Protein AF-A0A6A3G942-F1 (afdb_monomer)

Foldseek 3Di:
DDDDDDDDDDDDDDDDDDDDDDPPPPPVPPPPCVVVDDPCVVVVVVVVVVVVVVVVVVVVVLVVVLVVLVVVLVVLVVVLVVLVVVLVVLVVVQVVLVVVVNDDPPVVVSVVVNVVSVVVSVVSVVVSVVSVVVSVVSVVVVVVVVVVVVVVVVVVVVVVVVVVVVVVVVVVVVVD

Radius of gyration: 39.77 Å; Cα contacts (8 Å, |Δi|>4): 33; chains: 1; bounding box: 68×65×116 Å

Nearest PDB structures (foldseek):
  5nen-assembly1_B  TM=8.567E-01  e=7.641E-01  Serratia marcescens
  8i21-assembly1_A  TM=7.849E-01  e=7.165E-01  Saccharomyces cerevisiae S288C
  6pyu-assembly1_B  TM=5.822E-01  e=8.148E-01  Homo sapiens
  8i4v-assembly1_B  TM=4.255E-01  e=1.550E+00  Saccharomyces cerevisiae S288C

Secondary structure (DSSP, 8-state):
-------------------------------SGGGT--TTHHHHHHHHHHHHHHHHHHHHHHHHHHHHHHHHHHHHHHHHHHHHHHHHHHHHHHHHHHHTT--HHHHHHHHHHHHHHHHHHHHHHHHHHHHHHHHHHHHHHHHHHHHHHHHHHHHHHHHHHHHHHHHHHHHHHTT-

Sequence (176 aa):
ATRNQASLASDQAPGPPISQTPVAVQEEGAPARSLQTHPLRGGYAHLENTISQALQQFREKLDEEKQKGSRQLEEEQARSRKLEEQLAAAAKELAELRNDGSGDDRCTVIAHEWKKTAAKLAEEKAISSGLRNKLAKVETELNFSKQSITTQADNLLEAQASHAKKLQDRVLGEKK

Solvent-accessible surface area (backbone atoms only — not comparable to full-atom values): 10460 Å² total; per-residue (Å²): 140,80,84,87,87,87,88,82,88,82,88,82,85,87,83,85,88,80,92,71,85,77,85,73,75,79,76,74,73,70,72,82,51,82,79,72,70,48,94,55,48,66,60,50,53,49,50,53,49,53,49,51,50,51,54,48,53,51,50,52,54,51,52,50,54,51,50,50,54,52,51,54,49,52,54,48,51,51,52,42,50,53,44,52,51,51,48,54,50,52,54,49,52,49,56,52,38,65,74,67,74,75,34,71,71,62,47,52,54,50,52,51,51,45,53,54,48,52,52,51,40,54,50,47,52,51,52,48,49,52,49,50,54,52,50,54,49,54,53,52,53,49,52,52,50,53,51,53,51,53,54,52,51,53,53,49,51,51,52,50,51,54,51,53,49,55,53,52,54,52,61,60,62,76,74,115

Structure (mmCIF, N/CA/C/O backbone):
data_AF-A0A6A3G942-F1
#
_entry.id   AF-A0A6A3G942-F1
#
loop_
_atom_site.group_PDB
_atom_site.id
_atom_site.type_symbol
_atom_site.label_atom_id
_atom_site.label_alt_id
_atom_site.label_comp_id
_atom_site.label_asym_id
_atom_site.label_entity_id
_atom_site.label_seq_id
_atom_site.pdbx_PDB_ins_code
_atom_site.Cartn_x
_atom_site.Cartn_y
_atom_site.Cartn_z
_atom_site.occupancy
_atom_site.B_iso_or_equiv
_atom_site.auth_seq_id
_atom_site.auth_comp_id
_atom_site.auth_asym_id
_atom_site.auth_atom_id
_atom_site.pdbx_PDB_model_num
ATOM 1 N N . ALA A 1 1 ? 29.492 52.561 48.495 1.00 43.12 1 ALA A N 1
ATOM 2 C CA . ALA A 1 1 ? 29.558 53.070 49.878 1.00 43.12 1 ALA A CA 1
ATOM 3 C C . ALA A 1 1 ? 29.162 51.952 50.830 1.00 43.12 1 ALA A C 1
ATOM 5 O O . ALA A 1 1 ? 28.387 51.078 50.466 1.00 43.12 1 ALA A O 1
ATOM 6 N N . THR A 1 2 ? 29.798 51.958 51.986 1.00 35.25 2 THR A N 1
ATOM 7 C CA . THR A 1 2 ? 29.973 50.873 52.948 1.00 35.25 2 THR A CA 1
ATOM 8 C C . THR A 1 2 ? 28.898 50.915 54.045 1.00 35.25 2 THR A C 1
ATOM 10 O O . THR A 1 2 ? 28.470 51.999 54.412 1.00 35.25 2 THR A O 1
ATOM 13 N N . ARG A 1 3 ? 28.581 49.737 54.606 1.00 33.34 3 ARG A N 1
ATOM 14 C CA . ARG A 1 3 ? 28.250 49.430 56.020 1.00 33.34 3 ARG A CA 1
ATOM 15 C C . ARG A 1 3 ? 27.133 50.187 56.775 1.00 33.34 3 ARG A C 1
ATOM 17 O O . ARG A 1 3 ? 27.261 51.360 57.082 1.00 33.34 3 ARG A O 1
ATOM 24 N N . ASN A 1 4 ? 26.195 49.358 57.258 1.00 39.72 4 ASN A N 1
ATOM 25 C CA . ASN A 1 4 ? 25.745 49.151 58.650 1.00 39.72 4 ASN A CA 1
ATOM 26 C C . ASN A 1 4 ? 25.398 50.359 59.532 1.00 39.72 4 ASN A C 1
ATOM 28 O O . ASN A 1 4 ? 26.276 51.157 59.816 1.00 39.72 4 ASN A O 1
ATOM 32 N N . GLN A 1 5 ? 24.233 50.306 60.190 1.00 43.59 5 GLN A N 1
ATOM 33 C CA . GLN A 1 5 ? 24.126 50.357 61.660 1.00 43.59 5 GLN A CA 1
ATOM 34 C C . GLN A 1 5 ? 22.772 49.768 62.107 1.00 43.59 5 GLN A C 1
ATOM 36 O O . GLN A 1 5 ? 21.740 50.012 61.487 1.00 43.59 5 GLN A O 1
ATOM 41 N N . ALA A 1 6 ? 22.818 48.961 63.165 1.00 40.09 6 ALA A N 1
ATOM 42 C CA . ALA A 1 6 ? 21.707 48.252 63.796 1.00 40.09 6 ALA A CA 1
ATOM 43 C C . ALA A 1 6 ? 21.111 49.051 64.966 1.00 40.09 6 ALA A C 1
ATOM 45 O O . ALA A 1 6 ? 21.808 49.877 65.552 1.00 40.09 6 ALA A O 1
ATOM 46 N N . SER A 1 7 ? 19.857 48.754 65.330 1.00 41.06 7 SER A N 1
ATOM 47 C CA . SER A 1 7 ? 19.189 49.010 66.628 1.00 41.06 7 SER A CA 1
ATOM 48 C C . SER A 1 7 ? 17.713 48.590 66.478 1.00 41.06 7 SER A C 1
ATOM 50 O O . SER A 1 7 ? 17.135 48.886 65.443 1.00 41.06 7 SER A O 1
ATOM 52 N N . LEU A 1 8 ? 17.000 47.904 67.375 1.00 38.59 8 LEU A N 1
ATOM 53 C CA . LEU A 1 8 ? 17.187 47.525 68.775 1.00 38.59 8 LEU A CA 1
ATOM 54 C C . LEU A 1 8 ? 16.236 46.350 69.101 1.00 38.59 8 LEU A C 1
ATOM 56 O O . LEU A 1 8 ? 15.287 46.069 68.374 1.00 38.59 8 LEU A O 1
ATOM 60 N N . ALA A 1 9 ? 16.536 45.688 70.212 1.00 38.09 9 ALA A N 1
ATOM 61 C CA . ALA A 1 9 ? 15.908 44.499 70.767 1.00 38.09 9 ALA A CA 1
ATOM 62 C C . ALA A 1 9 ? 14.417 44.632 71.149 1.00 38.09 9 ALA A C 1
ATOM 64 O O . ALA A 1 9 ? 13.959 45.687 71.584 1.00 38.09 9 ALA A O 1
ATOM 65 N N . SER A 1 10 ? 13.704 43.503 71.137 1.00 42.72 10 SER A N 1
ATOM 66 C CA . SER A 1 10 ? 12.770 43.152 72.216 1.00 42.72 10 SER A CA 1
ATOM 67 C C . SER A 1 10 ? 12.673 41.637 72.339 1.00 42.72 10 SER A C 1
ATOM 69 O O . SER A 1 10 ? 12.028 40.939 71.563 1.00 42.72 10 SER A O 1
ATOM 71 N N . ASP A 1 11 ? 13.445 41.186 73.315 1.00 43.59 11 ASP A N 1
ATOM 72 C CA . ASP A 1 11 ? 13.240 40.039 74.182 1.00 43.59 11 ASP A CA 1
ATOM 73 C C . ASP A 1 11 ? 11.752 39.838 74.534 1.00 43.59 11 ASP A C 1
ATOM 75 O O . ASP A 1 11 ? 11.059 40.837 74.724 1.00 43.59 11 ASP A O 1
ATOM 79 N N . GLN A 1 12 ? 11.293 38.575 74.605 1.00 45.31 12 GLN A N 1
ATOM 80 C CA . GLN A 1 12 ? 10.301 38.038 75.566 1.00 45.31 12 GLN A CA 1
ATOM 81 C C . GLN A 1 12 ? 9.560 36.792 75.025 1.00 45.31 12 GLN A C 1
ATOM 83 O O . GLN A 1 12 ? 8.539 36.867 74.347 1.00 45.31 12 GLN A O 1
ATOM 88 N N . ALA A 1 13 ? 10.043 35.615 75.423 1.00 42.28 13 ALA A N 1
ATOM 89 C CA . ALA A 1 13 ? 9.186 34.522 75.909 1.00 42.28 13 ALA A CA 1
ATOM 90 C C . ALA A 1 13 ? 9.267 34.542 77.458 1.00 42.28 13 ALA A C 1
ATOM 92 O O . ALA A 1 13 ? 10.226 35.138 77.954 1.00 42.28 13 ALA A O 1
ATOM 93 N N . PRO A 1 14 ? 8.374 33.912 78.262 1.00 48.28 14 PRO A N 1
ATOM 94 C CA . PRO A 1 14 ? 7.332 32.927 77.932 1.00 48.28 14 PRO A CA 1
ATOM 95 C C . PRO A 1 14 ? 5.943 33.199 78.584 1.00 48.28 14 PRO A C 1
ATOM 97 O O . PRO A 1 14 ? 5.807 34.010 79.496 1.00 48.28 14 PRO A O 1
ATOM 100 N N . GLY A 1 15 ? 4.901 32.464 78.167 1.00 33.12 15 GLY A N 1
ATOM 101 C CA . GLY A 1 15 ? 3.580 32.442 78.822 1.00 33.12 15 GLY A CA 1
ATOM 102 C C . GLY A 1 15 ? 2.751 31.193 78.459 1.00 33.12 15 GLY A C 1
ATOM 103 O O . GLY A 1 15 ? 2.999 30.617 77.406 1.00 33.12 15 GLY A O 1
ATOM 104 N N . PRO A 1 16 ? 1.831 30.734 79.335 1.00 43.53 16 PRO A N 1
ATOM 105 C CA . PRO A 1 16 ? 1.634 29.322 79.718 1.00 43.53 16 PRO A CA 1
ATOM 106 C C . PRO A 1 16 ? 0.655 28.511 78.832 1.00 43.53 16 PRO A C 1
ATOM 108 O O . PRO A 1 16 ? -0.053 29.088 78.007 1.00 43.53 16 PRO A O 1
ATOM 111 N N . PRO A 1 17 ? 0.604 27.166 78.988 1.00 49.59 17 PRO A N 1
ATOM 112 C CA . PRO A 1 17 ? -0.088 26.281 78.059 1.00 49.59 17 PRO A CA 1
ATOM 113 C C . PRO A 1 17 ? -1.597 26.313 78.295 1.00 49.59 17 PRO A C 1
ATOM 115 O O . PRO A 1 17 ? -2.063 26.177 79.426 1.00 49.59 17 PRO A O 1
ATOM 118 N N . ILE A 1 18 ? -2.368 26.436 77.216 1.00 41.97 18 ILE A N 1
ATOM 119 C CA . ILE A 1 18 ? -3.818 26.256 77.256 1.00 41.97 18 ILE A CA 1
ATOM 120 C C . ILE A 1 18 ? -4.132 24.943 76.549 1.00 41.97 18 ILE A C 1
ATOM 122 O O . ILE A 1 18 ? -4.136 24.843 75.324 1.00 41.97 18 ILE A O 1
ATOM 126 N N . SER A 1 19 ? -4.362 23.920 77.366 1.00 52.12 19 SER A N 1
ATOM 127 C CA . SER A 1 19 ? -4.956 22.652 76.969 1.00 52.12 19 SER A CA 1
ATOM 128 C C . SER A 1 19 ? -6.365 22.889 76.434 1.00 52.12 19 SER A C 1
ATOM 130 O O . SER A 1 19 ? -7.285 23.090 77.220 1.00 52.12 19 SER A O 1
ATOM 132 N N . GLN A 1 20 ? -6.551 22.811 75.119 1.00 46.41 20 GLN A N 1
ATOM 133 C CA . GLN A 1 20 ? -7.847 22.498 74.519 1.00 46.41 20 GLN A CA 1
ATOM 134 C C . GLN A 1 20 ? -7.626 21.587 73.314 1.00 46.41 20 GLN A C 1
ATOM 136 O O . GLN A 1 20 ? -7.160 22.000 72.257 1.00 46.41 20 GLN A O 1
ATOM 141 N N . THR A 1 21 ? -7.947 20.315 73.518 1.00 42.75 21 THR A N 1
ATOM 142 C CA . THR A 1 21 ? -8.181 19.309 72.488 1.00 42.75 21 THR A CA 1
AT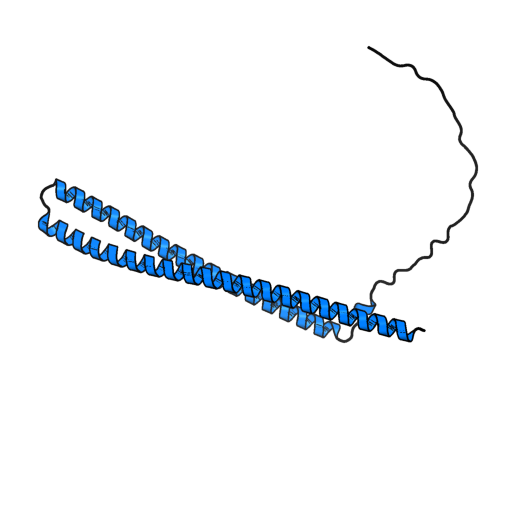OM 143 C C . THR A 1 21 ? -9.291 19.782 71.546 1.00 42.75 21 THR A C 1
ATOM 145 O O . THR A 1 21 ? -10.430 19.928 71.994 1.00 42.75 21 THR A O 1
ATOM 148 N N . PRO A 1 22 ? -9.040 19.944 70.236 1.00 41.91 22 PRO A N 1
ATOM 149 C CA . PRO A 1 22 ? -10.099 19.835 69.257 1.00 41.91 22 PRO A CA 1
ATOM 150 C C . PRO A 1 22 ? -10.307 18.346 68.982 1.00 41.91 22 PRO A C 1
ATOM 152 O O . PRO A 1 22 ? -9.402 17.641 68.534 1.00 41.91 22 PRO A O 1
ATOM 155 N N . VAL A 1 23 ? -11.512 17.865 69.274 1.00 51.69 23 VAL A N 1
ATOM 156 C CA . VAL A 1 23 ? -12.019 16.585 68.781 1.00 51.69 23 VAL A CA 1
ATOM 157 C C . VAL A 1 23 ? -12.037 16.670 67.254 1.00 51.69 23 VAL A C 1
ATOM 159 O O . VAL A 1 23 ? -12.991 17.163 66.658 1.00 51.69 23 VAL A O 1
ATOM 162 N N . ALA A 1 24 ? -10.956 16.232 66.612 1.00 41.41 24 ALA A N 1
ATOM 163 C CA . ALA A 1 24 ? -10.990 15.879 65.207 1.00 41.41 24 ALA A CA 1
ATOM 164 C C . ALA A 1 24 ? -11.747 14.555 65.126 1.00 41.41 24 ALA A C 1
ATOM 166 O O . ALA A 1 24 ? -11.227 13.494 65.474 1.00 41.41 24 ALA A O 1
ATOM 167 N N . VAL A 1 25 ? -13.018 14.662 64.747 1.00 44.28 25 VAL A N 1
ATOM 168 C CA . VAL A 1 25 ? -13.843 13.557 64.270 1.00 44.28 25 VAL A CA 1
ATOM 169 C C . VAL A 1 25 ? -12.981 12.725 63.324 1.00 44.28 25 VAL A C 1
ATOM 171 O O . VAL A 1 25 ? -12.574 13.203 62.266 1.00 44.28 25 VAL A O 1
ATOM 174 N N . GLN A 1 26 ? -12.661 11.495 63.729 1.00 43.81 26 GLN A N 1
ATOM 175 C CA . GLN A 1 26 ? -12.258 10.468 62.783 1.00 43.81 26 GLN A CA 1
ATOM 176 C C . GLN A 1 26 ? -13.481 10.234 61.901 1.00 43.81 26 GLN A C 1
ATOM 178 O O . GLN A 1 26 ? -14.355 9.437 62.232 1.00 43.81 26 GLN A O 1
ATOM 183 N N . GLU A 1 27 ? -13.575 10.962 60.791 1.00 43.41 27 GLU A N 1
ATOM 184 C CA . GLU A 1 27 ? -14.252 10.410 59.634 1.00 43.41 27 GLU A CA 1
ATOM 185 C C . GLU A 1 27 ? -13.332 9.284 59.161 1.00 43.41 27 GLU A C 1
ATOM 187 O O . GLU A 1 27 ? -12.401 9.475 58.378 1.00 43.41 27 GLU A O 1
ATOM 192 N N . GLU A 1 28 ? -13.521 8.109 59.762 1.00 42.12 28 GLU A N 1
ATOM 193 C CA . GLU A 1 28 ? -13.085 6.851 59.194 1.00 42.12 28 GLU A CA 1
ATOM 194 C C . GLU A 1 28 ? -13.758 6.781 57.826 1.00 42.12 28 GLU A C 1
ATOM 196 O O . GLU A 1 28 ? -14.908 6.364 57.689 1.00 42.12 28 GLU A O 1
ATOM 201 N N . GLY A 1 29 ? -13.051 7.285 56.815 1.00 48.19 29 GLY A N 1
ATOM 202 C CA . GLY A 1 29 ? -13.353 7.038 55.425 1.00 48.19 29 GLY A CA 1
ATOM 203 C C . GLY A 1 29 ? -13.302 5.535 55.250 1.00 48.19 29 GLY A C 1
ATOM 204 O O . GLY A 1 29 ? -12.240 4.969 54.982 1.00 48.19 29 GLY A O 1
ATOM 205 N N . ALA A 1 30 ? -14.449 4.886 55.459 1.00 43.88 30 ALA A N 1
ATOM 206 C CA . ALA A 1 30 ? -14.657 3.511 55.085 1.00 43.88 30 ALA A CA 1
ATOM 207 C C . ALA A 1 30 ? -14.147 3.420 53.644 1.00 43.88 30 ALA A C 1
ATOM 209 O O . ALA A 1 30 ? -14.657 4.144 52.779 1.00 43.88 30 ALA A O 1
ATOM 210 N N . PRO A 1 31 ? -13.106 2.613 53.365 1.00 46.56 31 PRO A N 1
ATOM 211 C CA . PRO A 1 31 ? -12.658 2.449 51.997 1.00 46.56 31 PRO A CA 1
ATOM 212 C C . PRO A 1 31 ? -13.892 2.040 51.207 1.00 46.56 31 PRO A C 1
ATOM 214 O O . PRO A 1 31 ? -14.676 1.235 51.714 1.00 46.56 31 PRO A O 1
ATOM 217 N N . ALA A 1 32 ? -14.086 2.631 50.026 1.00 48.25 32 ALA A N 1
ATOM 218 C CA . ALA A 1 32 ? -15.182 2.374 49.094 1.00 48.25 32 ALA A CA 1
ATOM 219 C C . ALA A 1 32 ? -15.206 0.896 48.634 1.00 48.25 32 ALA A C 1
ATOM 221 O O . ALA A 1 32 ? -15.041 0.560 47.465 1.00 48.25 32 ALA A O 1
ATOM 222 N N . ARG A 1 33 ? -15.386 -0.020 49.585 1.00 47.81 33 ARG A N 1
ATOM 223 C CA . ARG A 1 33 ? -15.420 -1.474 49.467 1.00 47.81 33 ARG A CA 1
ATOM 224 C C . ARG A 1 33 ? -16.791 -1.940 48.998 1.00 47.81 33 ARG A C 1
ATOM 226 O O . ARG A 1 33 ? -16.915 -3.094 48.606 1.00 47.81 33 ARG A O 1
ATOM 233 N N . SER A 1 34 ? -17.803 -1.068 48.972 1.00 48.38 34 SER A N 1
ATOM 234 C CA . SER A 1 34 ? -19.145 -1.428 48.499 1.00 48.38 34 SER A CA 1
ATOM 235 C C . SER A 1 34 ? -19.195 -1.730 46.997 1.00 48.38 34 SER A C 1
ATOM 237 O O . SER A 1 34 ? -20.064 -2.482 46.572 1.00 48.38 34 SER A O 1
ATOM 239 N N . LEU A 1 35 ? -18.229 -1.246 46.204 1.00 48.00 35 LEU A N 1
ATOM 240 C CA . LEU A 1 35 ? -18.070 -1.644 44.796 1.00 48.00 35 LEU A CA 1
ATOM 241 C C . LEU A 1 35 ? -17.163 -2.879 44.619 1.00 48.00 35 LEU A C 1
ATOM 243 O O . LEU A 1 35 ? -17.034 -3.417 43.514 1.00 48.00 35 LEU A O 1
ATOM 247 N N . GLN A 1 36 ? -16.509 -3.348 45.689 1.00 52.06 36 GLN A N 1
ATOM 248 C CA . GLN A 1 36 ? -15.560 -4.462 45.634 1.00 52.06 36 GLN A CA 1
ATOM 249 C C . GLN A 1 36 ? -16.233 -5.842 45.667 1.00 52.06 36 GLN A C 1
ATOM 251 O O . GLN A 1 36 ? -15.624 -6.815 45.229 1.00 52.06 36 GLN A O 1
ATOM 256 N N . THR A 1 37 ? -17.493 -5.936 46.098 1.00 53.75 37 THR A N 1
ATOM 257 C CA . THR A 1 37 ? -18.173 -7.217 46.364 1.00 53.75 37 THR A CA 1
ATOM 258 C C . THR A 1 37 ? -19.487 -7.399 45.597 1.00 53.75 37 THR A C 1
ATOM 260 O O . THR A 1 37 ? -20.413 -8.048 46.080 1.00 53.75 37 THR A O 1
ATOM 263 N N . HIS A 1 38 ? -19.592 -6.871 44.372 1.00 56.78 38 HIS A N 1
ATOM 264 C CA . HIS A 1 38 ? -20.750 -7.172 43.525 1.00 56.78 38 HIS A CA 1
ATOM 265 C C . HIS A 1 38 ? -20.757 -8.656 43.095 1.00 56.78 38 HIS A C 1
ATOM 267 O O . HIS A 1 38 ? -19.751 -9.124 42.559 1.00 56.78 38 HIS A O 1
ATOM 273 N N . PRO A 1 39 ? -21.883 -9.388 43.228 1.00 60.47 39 PRO A N 1
ATOM 274 C CA . PRO A 1 39 ? -21.984 -10.807 42.849 1.00 60.47 39 PRO A CA 1
ATOM 275 C C . PRO A 1 39 ? -21.621 -11.099 41.382 1.00 60.47 39 PRO A C 1
ATOM 277 O O . PRO A 1 39 ? -21.211 -12.204 41.048 1.00 60.47 39 PRO A O 1
ATOM 280 N N . LEU A 1 40 ? -21.736 -10.095 40.506 1.00 65.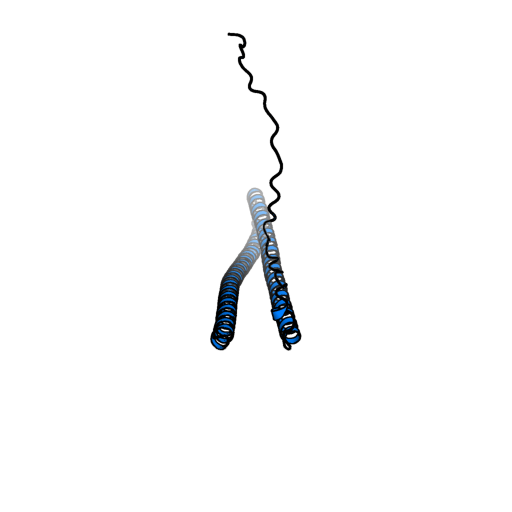12 40 LEU A N 1
ATOM 281 C CA . LEU A 1 40 ? -21.422 -10.179 39.076 1.00 65.12 40 LEU A CA 1
ATOM 282 C C . LEU A 1 40 ? -20.026 -9.633 38.715 1.00 65.12 40 LEU A C 1
ATOM 284 O O . LEU A 1 40 ? -19.652 -9.659 37.544 1.00 65.12 40 LEU A O 1
ATOM 288 N N . ARG A 1 41 ? -19.235 -9.166 39.696 1.00 70.31 41 ARG A N 1
ATOM 289 C CA . ARG A 1 41 ? -17.893 -8.579 39.501 1.00 70.31 41 ARG A CA 1
ATOM 290 C C . ARG A 1 41 ? -16.958 -9.524 38.745 1.00 70.31 41 ARG A C 1
ATOM 292 O O . ARG A 1 41 ? -16.226 -9.070 37.876 1.00 70.31 41 ARG A O 1
ATOM 299 N N . GLY A 1 42 ? -17.006 -10.824 39.044 1.00 69.06 42 GLY A N 1
ATOM 300 C CA . GLY A 1 42 ? -16.203 -11.834 38.345 1.00 69.06 42 GLY A CA 1
ATOM 301 C C . GLY A 1 42 ? -16.590 -11.990 36.870 1.00 69.06 42 GLY A C 1
ATOM 302 O O . GLY A 1 42 ? -15.713 -12.083 36.018 1.00 69.06 42 GLY A O 1
ATOM 303 N N . GLY A 1 43 ? -17.892 -11.939 36.561 1.00 72.12 43 GLY A N 1
ATOM 304 C CA . GLY A 1 43 ? -18.399 -11.997 35.186 1.00 72.12 43 GLY A CA 1
ATOM 305 C C . GLY A 1 43 ? -18.065 -10.740 34.379 1.00 72.12 43 GLY A C 1
ATOM 306 O O . GLY A 1 43 ? -17.620 -10.847 33.240 1.00 72.12 43 GLY A O 1
ATOM 307 N N . TYR A 1 44 ? -18.197 -9.558 34.990 1.00 70.44 44 TYR A N 1
ATOM 308 C CA . TYR A 1 44 ? -17.811 -8.284 34.371 1.00 70.44 44 TYR A CA 1
ATOM 309 C C . TYR A 1 44 ? -16.301 -8.187 34.133 1.00 70.44 44 TYR A C 1
ATOM 311 O O . TYR A 1 44 ? -15.884 -7.863 33.027 1.00 70.44 44 TYR A O 1
ATOM 319 N N . ALA A 1 45 ? -15.479 -8.553 35.121 1.00 73.81 45 ALA A N 1
ATOM 320 C CA . ALA A 1 45 ? -14.023 -8.545 34.979 1.00 73.81 45 ALA A CA 1
ATOM 321 C C . ALA A 1 45 ? -13.535 -9.539 33.911 1.00 73.81 45 ALA A C 1
ATOM 323 O O . ALA A 1 45 ? -12.581 -9.257 33.187 1.00 73.81 45 ALA A O 1
ATOM 324 N N . HIS A 1 46 ? -14.191 -10.699 33.786 1.00 78.44 46 HIS A N 1
ATOM 325 C CA . HIS A 1 46 ? -13.880 -11.658 32.729 1.00 78.44 46 HIS A CA 1
ATOM 326 C C . HIS A 1 46 ? -14.221 -11.097 31.345 1.00 78.44 46 HIS A C 1
ATOM 328 O O . HIS A 1 46 ? -13.377 -11.133 30.453 1.00 78.44 46 HIS A O 1
ATOM 334 N N . LEU A 1 47 ? -15.412 -10.510 31.191 1.00 82.12 47 LEU A N 1
ATOM 335 C CA . LEU A 1 47 ? -15.841 -9.882 29.943 1.00 82.12 47 LEU A CA 1
ATOM 336 C C . LEU A 1 47 ? -14.924 -8.715 29.538 1.00 82.12 47 LEU A C 1
ATOM 338 O O . LEU A 1 47 ? -14.506 -8.644 28.385 1.00 82.12 47 LEU A O 1
ATOM 342 N N . GLU A 1 48 ? -14.568 -7.833 30.474 1.00 80.06 48 GLU A N 1
ATOM 343 C CA . GLU A 1 48 ? -13.632 -6.721 30.247 1.00 80.06 48 GLU A CA 1
ATOM 344 C C . GLU A 1 48 ? -12.262 -7.215 29.774 1.00 80.06 48 GLU A C 1
ATOM 346 O O . GLU A 1 48 ? -11.684 -6.649 28.842 1.00 80.06 48 GLU A O 1
ATOM 351 N N . ASN A 1 49 ? -11.759 -8.298 30.370 1.00 85.31 49 ASN A N 1
ATOM 352 C CA . ASN A 1 49 ? -10.491 -8.897 29.973 1.00 85.31 49 ASN A CA 1
ATOM 353 C C . ASN A 1 49 ? -10.582 -9.517 28.568 1.00 85.31 49 ASN A C 1
ATOM 355 O O . ASN A 1 49 ? -9.739 -9.240 27.718 1.00 85.31 49 ASN A O 1
ATOM 359 N N . THR A 1 50 ? -11.652 -10.262 28.270 1.00 88.12 50 THR A N 1
ATOM 360 C CA . THR A 1 50 ? -11.889 -10.831 26.934 1.00 88.12 50 THR A CA 1
ATOM 361 C C . THR A 1 50 ? -11.994 -9.749 25.859 1.00 88.12 50 THR A C 1
ATOM 363 O O . THR A 1 50 ? -11.383 -9.879 24.798 1.00 88.12 50 THR A O 1
ATOM 366 N N . ILE A 1 51 ? -12.715 -8.655 26.127 1.00 83.50 51 ILE A N 1
ATOM 367 C CA . ILE A 1 51 ? -12.823 -7.519 25.200 1.00 83.50 51 ILE A CA 1
ATOM 368 C C . ILE A 1 51 ? -11.458 -6.848 25.017 1.00 83.50 51 ILE A C 1
ATOM 370 O O . ILE A 1 51 ? -11.052 -6.577 23.887 1.00 83.50 51 ILE A O 1
ATOM 374 N N . SER A 1 52 ? -10.720 -6.626 26.106 1.00 84.06 52 SER A N 1
ATOM 375 C CA . SER A 1 52 ? -9.380 -6.028 26.055 1.00 84.06 52 SER A CA 1
ATOM 376 C C . SER A 1 52 ? -8.415 -6.876 25.227 1.00 84.06 52 SER A C 1
ATOM 378 O O . SER A 1 52 ? -7.676 -6.342 24.398 1.00 84.06 52 SER A O 1
ATOM 380 N N . GLN A 1 53 ? -8.469 -8.197 25.396 1.00 91.12 53 GLN A N 1
ATOM 381 C CA . GLN A 1 53 ? -7.647 -9.152 24.664 1.00 91.12 53 GLN A CA 1
ATOM 382 C C . GLN A 1 53 ? -8.022 -9.203 23.176 1.00 91.12 53 GLN A C 1
ATOM 384 O O . GLN A 1 53 ? -7.136 -9.169 22.324 1.00 91.12 53 GLN A O 1
ATOM 389 N N . ALA A 1 54 ? -9.318 -9.197 22.844 1.00 86.75 54 ALA A N 1
ATOM 390 C CA . ALA A 1 54 ? -9.784 -9.148 21.459 1.00 86.75 54 ALA A CA 1
ATOM 391 C C . ALA A 1 54 ? -9.349 -7.851 20.756 1.00 86.75 54 ALA A C 1
ATOM 393 O O . ALA A 1 54 ? -8.820 -7.892 19.646 1.00 86.75 54 ALA A O 1
ATOM 394 N N . LEU A 1 55 ? -9.506 -6.697 21.413 1.00 88.81 55 LEU A N 1
ATOM 395 C CA . LEU A 1 55 ? -9.059 -5.409 20.874 1.00 88.81 55 LEU A CA 1
ATOM 396 C C . LEU A 1 55 ? -7.541 -5.364 20.678 1.00 88.81 55 LEU A C 1
ATOM 398 O O . LEU A 1 55 ? -7.067 -4.784 19.702 1.00 88.81 55 LEU A O 1
ATOM 402 N N . GLN A 1 56 ? -6.780 -5.981 21.583 1.00 91.75 56 GLN A N 1
ATOM 403 C CA . GLN A 1 56 ? -5.331 -6.073 21.460 1.00 91.75 56 GLN A CA 1
ATOM 404 C C . GLN A 1 56 ? -4.918 -6.915 20.246 1.00 91.75 56 GLN A C 1
ATOM 406 O O . GLN A 1 56 ? -4.124 -6.450 19.432 1.00 91.75 56 GLN A O 1
ATOM 411 N N . GLN A 1 57 ? -5.537 -8.083 20.058 1.00 92.12 57 GLN A N 1
ATOM 412 C CA . GLN A 1 57 ? -5.306 -8.926 18.880 1.00 92.12 57 GLN A CA 1
ATOM 413 C C . GLN A 1 57 ? -5.675 -8.220 17.570 1.00 92.12 57 GLN A C 1
ATOM 415 O O . GLN A 1 57 ? -4.988 -8.379 16.562 1.00 92.12 57 GLN A O 1
ATOM 420 N N . PHE A 1 58 ? -6.759 -7.438 17.563 1.00 89.38 58 PHE A N 1
ATOM 421 C CA . PHE A 1 58 ? -7.119 -6.637 16.395 1.00 89.38 58 PHE A CA 1
ATOM 422 C C . PHE A 1 58 ? -6.063 -5.579 16.083 1.00 89.38 58 PHE A C 1
ATOM 424 O O . PHE A 1 58 ? -5.716 -5.429 14.916 1.00 89.38 58 PHE A O 1
ATOM 431 N N . ARG A 1 59 ? -5.531 -4.878 17.094 1.00 89.06 59 ARG A N 1
ATOM 432 C CA . ARG A 1 59 ? -4.454 -3.891 16.901 1.00 89.06 59 ARG A CA 1
ATOM 433 C C . ARG A 1 59 ? -3.201 -4.528 16.305 1.00 89.06 59 ARG A C 1
ATOM 435 O O . ARG A 1 59 ? -2.698 -4.023 15.309 1.00 89.06 59 ARG A O 1
ATOM 442 N N . GLU A 1 60 ? -2.770 -5.658 16.856 1.00 93.50 60 GLU A N 1
ATOM 443 C CA . GLU A 1 60 ? -1.586 -6.389 16.382 1.00 93.50 60 GLU A CA 1
ATOM 444 C C . GLU A 1 60 ? -1.725 -6.812 14.917 1.00 93.50 60 GLU A C 1
ATOM 446 O O . GLU A 1 60 ? -0.867 -6.485 14.101 1.00 93.50 60 GLU A O 1
ATOM 451 N N . LYS A 1 61 ? -2.852 -7.432 14.541 1.00 92.56 61 LYS A N 1
ATOM 452 C CA . LYS A 1 61 ? -3.115 -7.818 13.141 1.00 92.56 61 LYS A CA 1
ATOM 453 C C . LYS A 1 61 ? -3.126 -6.626 12.185 1.00 92.56 61 LYS A C 1
ATOM 455 O O . LYS A 1 61 ? -2.737 -6.750 11.026 1.00 92.56 61 LYS A O 1
ATOM 460 N N . LEU A 1 62 ? -3.609 -5.478 12.651 1.00 82.62 62 LEU A N 1
ATOM 461 C CA . LEU A 1 62 ? -3.683 -4.266 11.841 1.00 82.62 62 LEU A CA 1
ATOM 462 C C . LEU A 1 62 ? -2.288 -3.674 11.613 1.00 82.62 62 LEU A C 1
ATOM 464 O O . LEU A 1 62 ? -1.960 -3.278 10.493 1.00 82.62 62 LEU A O 1
ATOM 468 N N . ASP A 1 63 ? -1.451 -3.676 12.648 1.00 90.00 63 ASP A N 1
ATOM 469 C CA . ASP A 1 63 ? -0.055 -3.259 12.546 1.00 90.00 63 ASP A CA 1
ATOM 470 C C . ASP A 1 63 ? 0.762 -4.213 11.661 1.00 90.00 63 ASP A C 1
ATOM 472 O O . ASP A 1 63 ? 1.557 -3.750 10.839 1.00 90.00 63 ASP A O 1
ATOM 476 N N . GLU A 1 64 ? 0.521 -5.524 11.748 1.00 93.69 64 GLU A N 1
ATOM 477 C CA . GLU A 1 64 ? 1.120 -6.527 10.858 1.00 93.69 64 GLU A CA 1
ATOM 478 C C . GLU A 1 64 ? 0.771 -6.271 9.387 1.00 93.69 64 GLU A C 1
ATOM 480 O O . GLU A 1 64 ? 1.667 -6.209 8.539 1.00 93.69 64 GLU A O 1
ATOM 485 N N . GLU A 1 65 ? -0.513 -6.079 9.066 1.00 86.62 65 GLU A N 1
ATOM 486 C CA . GLU A 1 65 ? -0.945 -5.851 7.682 1.00 86.62 65 GLU A CA 1
ATOM 487 C C . GLU A 1 65 ? -0.412 -4.512 7.146 1.00 86.62 65 GLU A C 1
ATOM 489 O O . GLU A 1 65 ? 0.051 -4.433 6.003 1.00 86.62 65 GLU A O 1
ATOM 494 N N . LYS A 1 66 ? -0.369 -3.470 7.988 1.00 88.69 66 LYS A N 1
ATOM 495 C CA . LYS A 1 66 ? 0.270 -2.193 7.645 1.00 88.69 66 LYS A CA 1
ATOM 496 C C . LYS A 1 66 ? 1.761 -2.376 7.353 1.00 88.69 66 LYS A C 1
ATOM 498 O O . LYS A 1 66 ? 2.264 -1.861 6.351 1.00 88.69 66 LYS A O 1
ATOM 503 N N . GLN A 1 67 ? 2.479 -3.105 8.206 1.00 93.44 67 GLN A N 1
ATOM 504 C CA . GLN A 1 67 ? 3.909 -3.348 8.024 1.00 93.44 67 GLN A CA 1
ATOM 505 C C . GLN A 1 67 ? 4.177 -4.156 6.750 1.00 93.44 67 GLN A C 1
ATOM 507 O O . GLN A 1 67 ? 5.105 -3.844 6.002 1.00 93.44 67 GLN A O 1
ATOM 512 N N . LYS A 1 68 ? 3.343 -5.158 6.470 1.00 93.81 68 LYS A N 1
ATOM 513 C CA . LYS A 1 68 ? 3.409 -5.963 5.250 1.00 93.81 68 LYS A CA 1
ATOM 514 C C . LYS A 1 68 ? 3.198 -5.112 3.998 1.00 93.81 68 LYS A C 1
ATOM 516 O O . LYS A 1 68 ? 4.009 -5.197 3.079 1.00 93.81 68 LYS A O 1
ATOM 521 N N . GLY A 1 69 ? 2.179 -4.250 3.984 1.00 89.81 69 GLY A N 1
ATOM 522 C CA . GLY A 1 69 ? 1.949 -3.310 2.884 1.00 89.81 69 GLY A CA 1
ATOM 523 C C . GLY A 1 69 ? 3.122 -2.345 2.677 1.00 89.81 69 GLY A C 1
ATOM 524 O O . GLY A 1 69 ? 3.534 -2.106 1.543 1.00 89.81 69 GLY A O 1
ATOM 525 N N . SER A 1 70 ? 3.721 -1.851 3.767 1.00 91.94 70 SER A N 1
ATOM 526 C CA . SER A 1 70 ? 4.907 -0.987 3.705 1.00 91.94 70 SER A CA 1
ATOM 527 C C . SER A 1 70 ? 6.123 -1.702 3.109 1.00 91.94 70 SER A C 1
ATOM 529 O O . SER A 1 70 ? 6.798 -1.128 2.258 1.00 91.94 70 SER A O 1
ATOM 531 N N . ARG A 1 71 ? 6.395 -2.950 3.516 1.00 95.81 71 ARG A N 1
ATOM 532 C CA . ARG A 1 71 ? 7.505 -3.747 2.960 1.00 95.81 71 ARG A CA 1
ATOM 533 C C . ARG A 1 71 ? 7.310 -4.016 1.470 1.00 95.81 71 ARG A C 1
ATOM 535 O O . ARG A 1 71 ? 8.238 -3.822 0.696 1.00 95.81 71 ARG A O 1
ATOM 542 N N . GLN A 1 72 ? 6.095 -4.386 1.059 1.00 92.50 72 GLN A N 1
ATOM 543 C CA . GLN A 1 72 ? 5.773 -4.594 -0.357 1.00 92.50 72 GLN A CA 1
ATOM 544 C C . GLN A 1 72 ? 5.989 -3.325 -1.189 1.00 92.50 72 GLN A C 1
ATOM 546 O O . GLN A 1 72 ? 6.528 -3.393 -2.291 1.00 92.50 72 GLN A O 1
ATOM 551 N N . LEU A 1 73 ? 5.602 -2.160 -0.661 1.00 92.38 73 LEU A N 1
ATOM 552 C CA . LEU A 1 73 ? 5.827 -0.888 -1.343 1.00 92.38 73 LEU A CA 1
ATOM 553 C C . LEU A 1 73 ? 7.324 -0.578 -1.503 1.00 92.38 73 LEU A C 1
ATOM 555 O O . LEU A 1 73 ? 7.735 -0.099 -2.559 1.00 92.38 73 LEU A O 1
ATOM 559 N N . GLU A 1 74 ? 8.131 -0.848 -0.479 1.00 94.94 74 GLU A N 1
ATOM 560 C CA . GLU A 1 74 ? 9.581 -0.640 -0.519 1.00 94.94 74 GLU A CA 1
ATOM 561 C C . GLU A 1 74 ? 10.277 -1.585 -1.512 1.00 94.94 74 GLU A C 1
ATOM 563 O O . GLU A 1 74 ? 11.118 -1.142 -2.298 1.00 94.94 74 GLU A O 1
ATOM 568 N N . GLU A 1 75 ? 9.889 -2.864 -1.530 1.00 95.12 75 GLU A N 1
ATOM 569 C CA . GLU A 1 75 ? 10.391 -3.853 -2.491 1.00 95.12 75 GLU A CA 1
ATOM 570 C C . GLU A 1 75 ? 10.101 -3.430 -3.937 1.00 95.12 75 GLU A C 1
ATOM 572 O O . GLU A 1 75 ? 11.004 -3.447 -4.778 1.00 95.12 75 GLU A O 1
ATOM 577 N N . GLU A 1 76 ? 8.876 -2.985 -4.220 1.00 91.62 76 GLU A N 1
ATOM 578 C CA . GLU A 1 76 ? 8.490 -2.511 -5.553 1.00 91.62 76 GLU A CA 1
ATOM 579 C C . GLU A 1 76 ? 9.253 -1.233 -5.942 1.00 91.62 76 GLU A C 1
ATOM 581 O O . GLU A 1 76 ? 9.742 -1.082 -7.062 1.00 91.62 76 GLU A O 1
ATOM 586 N N . GLN A 1 77 ? 9.449 -0.309 -4.998 1.00 90.69 77 GLN A N 1
ATOM 587 C CA . GLN A 1 77 ? 10.267 0.883 -5.237 1.00 90.69 77 GLN A CA 1
ATOM 588 C C . GLN A 1 77 ? 11.738 0.538 -5.508 1.00 90.69 77 GLN A C 1
ATOM 590 O O . GLN A 1 77 ? 12.390 1.197 -6.322 1.00 90.69 77 GLN A O 1
ATOM 59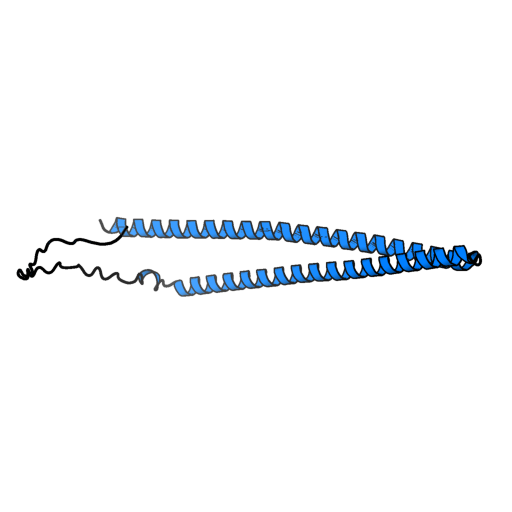5 N N . ALA A 1 78 ? 12.286 -0.486 -4.852 1.00 95.88 78 ALA A N 1
ATOM 596 C CA . ALA A 1 78 ? 13.635 -0.970 -5.131 1.00 95.88 78 ALA A CA 1
ATOM 597 C C . ALA A 1 78 ? 13.742 -1.590 -6.536 1.00 95.88 78 ALA A C 1
ATOM 599 O O . ALA A 1 78 ? 14.711 -1.319 -7.250 1.00 95.88 78 ALA A O 1
ATOM 600 N N . ARG A 1 79 ? 12.732 -2.355 -6.973 1.00 94.62 79 ARG A N 1
ATOM 601 C CA . ARG A 1 79 ? 12.655 -2.894 -8.343 1.00 94.62 79 ARG A CA 1
ATOM 602 C C . ARG A 1 79 ? 12.574 -1.788 -9.390 1.00 94.62 79 ARG A C 1
ATOM 604 O O . ARG A 1 79 ? 13.346 -1.809 -10.348 1.00 94.62 79 ARG A O 1
ATOM 611 N N . SER A 1 80 ? 11.727 -0.783 -9.161 1.00 93.38 80 SER A N 1
ATOM 612 C CA . SER A 1 80 ? 11.623 0.401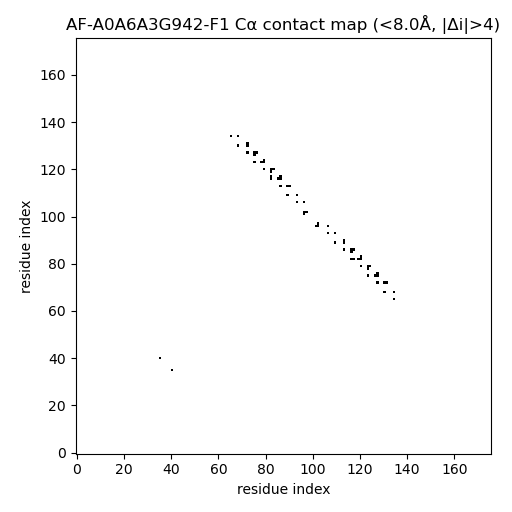 -10.021 1.00 93.38 80 SER A CA 1
ATOM 613 C C . SER A 1 80 ? 12.966 1.129 -10.145 1.00 93.38 80 SER A C 1
ATOM 615 O O . SER A 1 80 ? 13.379 1.445 -11.258 1.00 93.3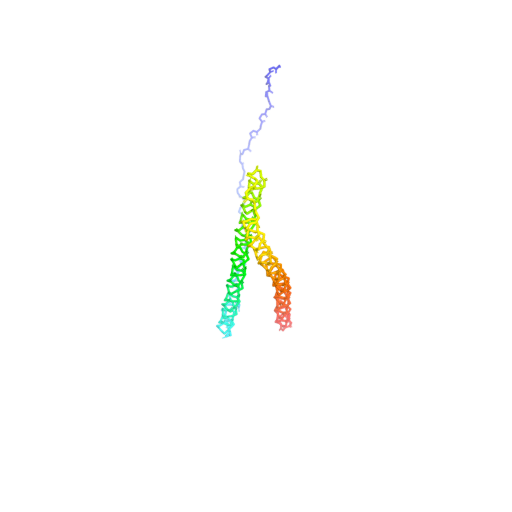8 80 SER A O 1
ATOM 617 N N . ARG A 1 81 ? 13.689 1.346 -9.033 1.00 96.56 81 ARG A N 1
ATOM 618 C CA . ARG A 1 81 ? 15.029 1.968 -9.057 1.00 96.56 81 ARG A CA 1
ATOM 619 C C . ARG A 1 81 ? 16.036 1.151 -9.863 1.00 96.56 81 ARG A C 1
ATOM 621 O O . ARG A 1 81 ? 16.767 1.707 -10.674 1.00 96.56 81 ARG A O 1
ATOM 628 N N . LYS A 1 82 ? 16.032 -0.175 -9.706 1.00 96.44 82 LYS A N 1
ATOM 629 C CA . LYS A 1 82 ? 16.913 -1.067 -10.473 1.00 96.44 82 LYS A CA 1
ATOM 630 C C . LYS A 1 82 ? 16.643 -0.997 -11.980 1.00 96.44 82 LYS A C 1
ATOM 632 O O . LYS A 1 82 ? 17.582 -1.019 -12.772 1.00 96.44 82 LYS A O 1
ATOM 637 N N . LEU A 1 83 ? 15.376 -0.911 -12.387 1.00 91.88 83 LEU A N 1
ATOM 638 C CA . LEU A 1 83 ? 15.021 -0.712 -13.795 1.00 91.88 83 LEU A CA 1
ATOM 639 C C . LEU A 1 83 ? 15.469 0.670 -14.292 1.00 91.88 83 LEU A C 1
ATOM 641 O O . LEU A 1 83 ? 15.999 0.765 -15.393 1.00 91.88 83 LEU A O 1
ATOM 645 N N . GLU A 1 84 ? 15.317 1.726 -13.489 1.00 91.69 84 GLU A N 1
ATOM 646 C CA . GLU A 1 84 ? 15.820 3.068 -13.825 1.00 91.69 84 GLU A CA 1
ATOM 647 C C . GLU A 1 84 ? 17.346 3.092 -14.016 1.00 91.69 84 GLU A C 1
ATOM 649 O O . GLU A 1 84 ? 17.831 3.692 -14.975 1.00 91.69 84 GLU A O 1
ATOM 654 N N . GLU A 1 85 ? 18.105 2.378 -13.182 1.00 95.62 85 GLU A N 1
ATOM 655 C CA . GLU A 1 85 ? 19.554 2.210 -13.356 1.00 95.62 85 GLU A CA 1
ATOM 656 C C . GLU A 1 85 ? 19.901 1.468 -14.655 1.00 95.62 85 GLU A C 1
ATOM 658 O O . GLU A 1 85 ? 20.791 1.897 -15.392 1.00 95.62 85 GLU A O 1
ATOM 663 N N . GLN A 1 8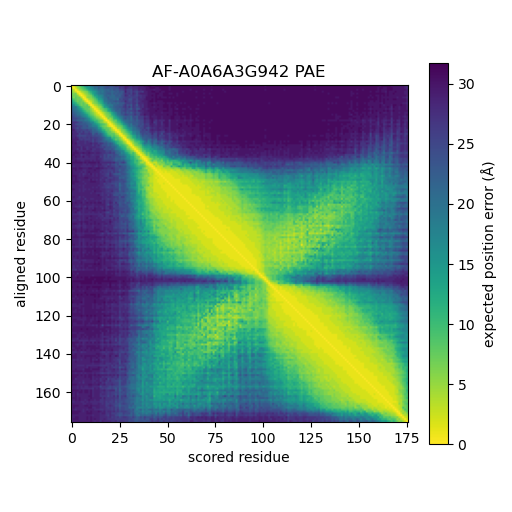6 ? 19.177 0.390 -14.981 1.00 93.19 86 GLN A N 1
ATOM 664 C CA . GLN A 1 86 ? 19.362 -0.338 -16.244 1.00 93.19 86 GLN A CA 1
ATOM 665 C C . GLN A 1 86 ? 19.068 0.544 -17.463 1.00 93.19 86 GLN A C 1
ATOM 667 O O . GLN A 1 86 ? 19.796 0.490 -18.454 1.00 93.19 86 GLN A O 1
ATOM 672 N N . LEU A 1 87 ? 18.038 1.390 -17.381 1.00 91.31 87 LEU A N 1
ATOM 673 C CA . LEU A 1 87 ? 17.718 2.367 -18.419 1.00 91.31 87 LEU A CA 1
ATOM 674 C C . LEU A 1 87 ? 18.834 3.399 -18.598 1.00 91.31 87 LEU A C 1
ATOM 676 O O . LEU A 1 87 ? 19.205 3.705 -19.730 1.00 91.31 87 LEU A O 1
ATOM 680 N N . ALA A 1 88 ? 19.390 3.913 -17.499 1.00 92.88 88 ALA A N 1
ATOM 681 C CA . ALA A 1 88 ? 20.501 4.857 -17.548 1.00 92.88 88 ALA A CA 1
ATOM 682 C C . ALA A 1 88 ? 21.771 4.223 -18.144 1.00 92.88 88 ALA A C 1
ATOM 684 O O . ALA A 1 88 ? 22.449 4.854 -18.956 1.00 92.88 88 ALA A O 1
ATOM 685 N N . ALA A 1 89 ? 22.066 2.966 -17.794 1.00 91.94 89 ALA A N 1
ATOM 686 C CA . ALA A 1 89 ? 23.192 2.218 -18.353 1.00 91.94 89 ALA A CA 1
ATOM 687 C C . ALA A 1 89 ? 23.029 1.973 -19.863 1.00 91.94 89 ALA A C 1
ATOM 689 O O . ALA A 1 89 ? 23.932 2.293 -20.634 1.00 91.94 89 ALA A O 1
ATOM 690 N N . ALA A 1 90 ? 21.857 1.504 -20.303 1.00 86.75 90 ALA A N 1
ATOM 691 C CA . ALA A 1 90 ? 21.567 1.290 -21.722 1.00 86.75 90 ALA A CA 1
ATOM 692 C C . ALA A 1 90 ? 21.619 2.597 -22.537 1.00 86.75 90 ALA A C 1
ATOM 694 O O . ALA A 1 90 ? 22.133 2.619 -23.656 1.00 86.75 90 ALA A O 1
ATOM 695 N N . ALA A 1 91 ? 21.135 3.708 -21.969 1.00 87.50 91 ALA A N 1
ATOM 696 C CA . ALA A 1 91 ? 21.226 5.025 -22.599 1.00 87.50 91 ALA A CA 1
ATOM 697 C C . ALA A 1 91 ? 22.684 5.488 -22.769 1.00 87.50 91 ALA A C 1
ATOM 699 O O . ALA A 1 91 ? 23.025 6.095 -23.787 1.00 87.50 91 ALA A O 1
ATOM 700 N N . LYS A 1 92 ? 23.549 5.174 -21.796 1.00 90.12 92 LYS A N 1
ATOM 701 C CA . LYS A 1 92 ? 24.986 5.450 -21.874 1.00 90.12 92 LYS A CA 1
ATOM 702 C C . LYS A 1 92 ? 25.667 4.602 -22.955 1.00 90.12 92 LYS A C 1
ATOM 704 O O . LYS A 1 92 ? 26.387 5.166 -23.773 1.00 90.12 92 LYS A O 1
ATOM 709 N N . GLU A 1 93 ? 25.387 3.300 -23.019 1.00 86.88 93 GLU A N 1
ATOM 710 C CA . GLU A 1 93 ? 25.944 2.411 -24.054 1.00 86.88 93 GLU A CA 1
ATOM 711 C C . GLU A 1 93 ? 25.540 2.841 -25.474 1.00 86.88 93 GLU A C 1
ATOM 713 O O . GLU A 1 93 ? 26.370 2.847 -26.381 1.00 86.88 93 GLU A O 1
ATOM 718 N N . LEU A 1 94 ? 24.289 3.271 -25.678 1.00 82.00 94 LEU A N 1
ATOM 719 C CA . LEU A 1 94 ? 23.855 3.839 -26.962 1.00 82.00 94 LEU A CA 1
ATOM 720 C C . LEU A 1 94 ? 24.608 5.122 -27.321 1.00 82.00 94 LEU A C 1
ATOM 722 O O . LEU A 1 94 ? 24.933 5.343 -28.489 1.00 82.00 94 LEU A O 1
ATOM 726 N N . ALA A 1 95 ? 24.860 5.987 -26.337 1.00 84.75 95 ALA A N 1
ATOM 727 C CA . ALA A 1 95 ? 25.602 7.220 -26.561 1.00 84.75 95 ALA A CA 1
ATOM 728 C C . ALA A 1 95 ? 27.060 6.943 -26.957 1.00 84.75 95 ALA A C 1
ATOM 730 O O . ALA A 1 95 ? 27.578 7.640 -27.827 1.00 84.75 95 ALA A O 1
ATOM 731 N N . GLU A 1 96 ? 27.689 5.927 -26.361 1.00 84.94 96 GLU A N 1
ATOM 732 C CA . GLU A 1 96 ? 29.040 5.467 -26.704 1.00 84.94 96 GLU A CA 1
ATOM 733 C C . GLU A 1 96 ? 29.073 4.866 -28.119 1.00 84.94 96 GLU A C 1
ATOM 735 O O . GLU A 1 96 ? 29.788 5.380 -28.974 1.00 84.94 96 GLU A O 1
ATOM 740 N N . LEU A 1 97 ? 28.191 3.912 -28.440 1.00 79.44 97 LEU A N 1
ATOM 741 C CA . LEU A 1 97 ? 28.141 3.290 -29.775 1.00 79.44 97 LEU A CA 1
ATOM 742 C C . LEU A 1 97 ? 27.863 4.282 -30.914 1.00 79.44 97 LEU A C 1
ATOM 744 O O . LEU A 1 97 ? 28.345 4.092 -32.034 1.00 79.44 97 LEU A O 1
ATOM 748 N N . ARG A 1 98 ? 27.101 5.352 -30.648 1.00 75.56 98 ARG A N 1
ATOM 749 C CA . ARG A 1 98 ? 26.867 6.430 -31.621 1.00 75.56 98 ARG A CA 1
ATOM 750 C C . ARG A 1 98 ? 28.146 7.209 -31.943 1.00 75.56 98 ARG A C 1
ATOM 752 O O . ARG A 1 98 ? 28.272 7.705 -33.059 1.00 75.56 98 ARG A O 1
ATOM 759 N N . ASN A 1 99 ? 29.072 7.329 -30.993 1.00 77.44 99 ASN A N 1
ATOM 760 C CA . ASN A 1 99 ? 30.346 8.020 -31.203 1.00 77.44 99 ASN A CA 1
ATOM 761 C C . ASN A 1 99 ? 31.352 7.153 -31.981 1.00 77.44 99 ASN A C 1
ATOM 763 O O . ASN A 1 99 ? 32.209 7.697 -32.674 1.00 77.44 99 ASN A O 1
ATOM 767 N N . ASP A 1 100 ? 31.206 5.826 -31.923 1.00 71.62 100 ASP A N 1
ATOM 768 C CA . ASP A 1 100 ? 32.150 4.855 -32.496 1.00 71.62 100 ASP A CA 1
ATOM 769 C C . ASP A 1 100 ? 31.831 4.480 -33.960 1.00 71.62 100 ASP A C 1
ATOM 771 O O . ASP A 1 100 ? 32.581 3.743 -34.600 1.00 71.62 100 ASP A O 1
ATOM 775 N N . GLY A 1 101 ? 30.692 4.939 -34.496 1.00 65.06 101 GLY A N 1
ATOM 776 C CA . GLY A 1 101 ? 30.264 4.711 -35.886 1.00 65.06 101 GLY A CA 1
ATOM 777 C C . GLY A 1 101 ? 29.860 3.268 -36.239 1.00 65.06 101 GLY A C 1
ATOM 778 O O . GLY A 1 101 ? 29.526 2.996 -37.387 1.00 65.06 101 GLY A O 1
ATOM 779 N N . SER A 1 102 ? 29.853 2.345 -35.271 1.00 65.94 102 SER A N 1
ATOM 780 C CA . SER A 1 102 ? 29.691 0.886 -35.459 1.00 65.94 102 SER A CA 1
ATOM 781 C C . SER A 1 102 ? 28.249 0.381 -35.199 1.00 65.94 102 SER A C 1
ATOM 783 O O . SER A 1 102 ? 28.020 -0.720 -34.702 1.00 65.94 102 SER A O 1
ATOM 785 N N . GLY A 1 103 ? 27.245 1.232 -35.436 1.00 62.62 103 GLY A N 1
ATOM 786 C CA . GLY A 1 103 ? 26.012 1.227 -34.640 1.00 62.62 103 GLY A CA 1
ATOM 787 C C . GLY A 1 103 ? 24.848 0.308 -35.036 1.00 62.62 103 GLY A C 1
ATOM 788 O O . GLY A 1 103 ? 24.049 0.012 -34.157 1.00 62.62 103 GLY A O 1
ATOM 789 N N . ASP A 1 104 ? 24.681 -0.142 -36.279 1.00 71.50 104 ASP A N 1
ATOM 790 C CA . ASP A 1 104 ? 23.320 -0.502 -36.742 1.00 71.50 104 ASP A CA 1
ATOM 791 C C . ASP A 1 104 ? 22.663 -1.699 -36.020 1.00 71.50 104 ASP A C 1
ATOM 793 O O . ASP A 1 104 ? 21.586 -1.558 -35.425 1.00 71.50 104 ASP A O 1
ATOM 797 N N . ASP A 1 105 ? 23.315 -2.861 -35.975 1.00 77.94 105 ASP A N 1
ATOM 798 C CA . ASP A 1 105 ? 22.703 -4.055 -35.369 1.00 77.94 105 ASP A CA 1
ATOM 799 C C . ASP A 1 105 ? 22.669 -3.975 -33.834 1.00 77.94 105 ASP A C 1
ATOM 801 O O . ASP A 1 105 ? 21.678 -4.333 -33.188 1.00 77.94 105 ASP A O 1
ATOM 805 N N . ARG A 1 106 ? 23.737 -3.449 -33.221 1.00 77.94 106 ARG A N 1
ATOM 806 C CA . ARG A 1 106 ? 23.861 -3.366 -31.759 1.00 77.94 106 ARG A CA 1
ATOM 807 C C . ARG A 1 106 ? 22.964 -2.274 -31.170 1.00 77.94 106 ARG A C 1
ATOM 809 O O . ARG A 1 106 ? 22.336 -2.512 -30.139 1.00 77.94 106 ARG A O 1
ATOM 816 N N . CYS A 1 107 ? 22.820 -1.125 -31.838 1.00 78.81 107 CYS A N 1
ATOM 817 C CA . CYS A 1 107 ? 21.865 -0.090 -31.430 1.00 78.81 107 CYS A CA 1
ATOM 818 C C . CYS A 1 107 ? 20.420 -0.582 -31.536 1.00 78.81 107 CYS A C 1
ATOM 820 O O . CYS A 1 107 ? 19.610 -0.242 -30.675 1.00 78.81 107 CYS A O 1
ATOM 822 N N . THR A 1 108 ? 20.094 -1.415 -32.530 1.00 82.31 108 THR A N 1
ATOM 823 C CA . THR A 1 108 ? 18.746 -1.990 -32.671 1.00 82.31 108 THR A CA 1
ATOM 824 C C . THR A 1 108 ? 18.405 -2.928 -31.507 1.00 82.31 108 THR A C 1
ATOM 826 O O . THR A 1 108 ? 17.319 -2.824 -30.928 1.00 82.31 108 THR A O 1
ATOM 829 N N . VAL A 1 109 ? 19.344 -3.790 -31.095 1.00 85.62 109 VAL A N 1
ATOM 830 C CA . VAL A 1 109 ? 19.173 -4.666 -29.919 1.00 85.62 109 VAL A CA 1
ATOM 831 C C . VAL A 1 109 ? 19.010 -3.847 -28.635 1.00 85.62 109 VAL A C 1
ATOM 833 O O . VAL A 1 109 ? 18.088 -4.105 -27.859 1.00 85.62 109 VAL A O 1
ATOM 836 N N . ILE A 1 110 ? 19.844 -2.823 -28.424 1.00 84.06 110 ILE A N 1
ATOM 837 C CA . ILE A 1 110 ? 19.755 -1.986 -27.218 1.00 84.06 110 ILE A CA 1
ATOM 838 C C . ILE A 1 110 ? 18.462 -1.161 -27.212 1.00 84.06 110 ILE A C 1
ATOM 840 O O . ILE A 1 110 ? 17.818 -1.050 -26.173 1.00 84.06 110 ILE A O 1
ATOM 844 N N . ALA A 1 111 ? 18.017 -0.641 -28.358 1.00 83.75 111 ALA A N 1
ATOM 845 C CA . ALA A 1 111 ? 16.740 0.064 -28.465 1.00 83.75 111 ALA A CA 1
ATOM 846 C C . ALA A 1 111 ? 15.548 -0.849 -28.127 1.00 83.75 111 ALA A C 1
ATOM 848 O O . ALA A 1 111 ? 14.610 -0.423 -27.444 1.00 83.75 111 ALA A O 1
ATOM 849 N N . HIS A 1 112 ? 15.587 -2.114 -28.556 1.00 88.25 112 HIS A N 1
ATOM 850 C CA . HIS A 1 112 ? 14.560 -3.097 -28.212 1.00 88.25 112 HIS A CA 1
ATOM 851 C C . HIS A 1 112 ? 14.556 -3.430 -26.709 1.00 88.25 112 HIS A C 1
ATOM 853 O O . HIS A 1 112 ? 13.497 -3.403 -26.071 1.00 88.25 112 HIS A O 1
ATOM 859 N N . GLU A 1 113 ? 15.725 -3.686 -26.115 1.00 89.38 113 GLU A N 1
ATOM 860 C CA . GLU A 1 113 ? 15.850 -3.953 -24.674 1.00 89.38 113 GLU A CA 1
ATOM 861 C C . GLU A 1 113 ? 15.484 -2.725 -23.824 1.00 89.38 113 GLU A C 1
ATOM 863 O O . GLU A 1 113 ? 14.816 -2.860 -22.792 1.00 89.38 113 GLU A O 1
ATOM 868 N N . TRP A 1 114 ? 15.808 -1.513 -24.287 1.00 88.62 114 TRP A N 1
ATOM 869 C CA . TRP A 1 114 ? 15.354 -0.267 -23.671 1.00 88.62 114 TRP A CA 1
ATOM 870 C C . TRP A 1 114 ? 13.827 -0.197 -23.685 1.00 88.62 114 TRP A C 1
ATOM 872 O O . TRP A 1 114 ? 13.206 -0.049 -22.631 1.00 88.62 114 TRP A O 1
ATOM 882 N N . LYS A 1 115 ? 13.191 -0.387 -24.845 1.00 91.62 115 LYS A N 1
ATOM 883 C CA . LYS A 1 115 ? 11.726 -0.357 -24.962 1.00 91.62 115 LYS A CA 1
ATOM 884 C C . LYS A 1 115 ? 11.053 -1.353 -24.012 1.00 91.62 115 LYS A C 1
ATOM 886 O O . LYS A 1 115 ? 10.069 -1.012 -23.355 1.00 91.62 115 LYS A O 1
ATOM 891 N N . LYS A 1 116 ? 11.608 -2.560 -23.888 1.00 93.50 116 LYS A N 1
ATOM 892 C CA . LYS A 1 116 ? 11.132 -3.601 -22.964 1.00 93.50 116 LYS A CA 1
ATOM 893 C C . LYS A 1 116 ? 11.297 -3.202 -21.493 1.00 93.50 116 LYS A C 1
ATOM 895 O O . LYS A 1 116 ? 10.379 -3.399 -20.700 1.00 93.50 116 LYS A O 1
ATOM 900 N N . THR A 1 117 ? 12.438 -2.625 -21.128 1.00 88.62 117 THR A N 1
ATOM 901 C CA . THR A 1 117 ? 12.729 -2.177 -19.753 1.00 88.62 117 THR A CA 1
ATOM 902 C C . THR A 1 117 ? 11.869 -0.971 -19.367 1.00 88.62 117 THR A C 1
ATOM 904 O O . THR A 1 117 ? 11.337 -0.919 -18.261 1.00 88.62 117 THR A O 1
ATOM 907 N N . ALA A 1 118 ? 11.642 -0.044 -20.300 1.00 90.44 118 ALA A N 1
ATOM 908 C CA . ALA A 1 118 ? 10.765 1.109 -20.112 1.00 90.44 118 ALA A CA 1
ATOM 909 C C . ALA A 1 118 ? 9.299 0.692 -19.915 1.00 90.44 118 ALA A C 1
ATOM 911 O O . ALA A 1 118 ? 8.618 1.241 -19.049 1.00 90.44 118 ALA A O 1
ATOM 912 N N . ALA A 1 119 ? 8.827 -0.310 -20.665 1.00 94.31 119 ALA A N 1
ATOM 913 C CA . ALA A 1 119 ? 7.489 -0.869 -20.479 1.00 94.31 119 ALA A CA 1
ATOM 914 C C . ALA A 1 119 ? 7.319 -1.494 -19.083 1.00 94.31 119 ALA A C 1
ATOM 916 O O . ALA A 1 119 ? 6.350 -1.185 -18.393 1.00 94.31 119 ALA A O 1
ATOM 917 N N . LYS A 1 120 ? 8.295 -2.294 -18.629 1.00 93.31 120 LYS A N 1
ATOM 918 C CA . LYS A 1 120 ? 8.293 -2.868 -17.271 1.00 93.31 120 LYS A CA 1
ATOM 919 C C . LYS A 1 120 ? 8.310 -1.796 -16.182 1.00 93.31 120 LYS A C 1
ATOM 921 O O . LYS A 1 120 ? 7.585 -1.904 -15.202 1.00 93.31 120 LYS A O 1
ATOM 926 N N . LEU A 1 121 ? 9.100 -0.737 -16.361 1.00 92.25 121 LEU A N 1
ATOM 927 C CA . LEU A 1 121 ? 9.145 0.371 -15.407 1.00 92.25 121 LEU A CA 1
ATOM 928 C C . LEU A 1 121 ? 7.791 1.089 -15.297 1.00 92.25 121 LEU A C 1
ATOM 930 O O . LEU A 1 121 ? 7.391 1.487 -14.205 1.00 92.25 121 LEU A O 1
ATOM 934 N N . ALA A 1 122 ? 7.082 1.267 -16.414 1.00 93.50 122 ALA A N 1
ATOM 935 C CA . ALA A 1 122 ? 5.751 1.868 -16.403 1.00 93.50 122 ALA A CA 1
ATOM 936 C C . ALA A 1 122 ? 4.734 1.000 -15.639 1.00 93.50 122 ALA A C 1
ATOM 938 O O . ALA A 1 122 ? 3.925 1.535 -14.879 1.00 93.50 122 ALA A O 1
ATOM 939 N N . GLU A 1 123 ? 4.811 -0.322 -15.798 1.00 94.56 123 GLU A N 1
ATOM 940 C CA . GLU A 1 123 ? 3.983 -1.290 -15.070 1.00 94.56 123 GLU A CA 1
ATOM 941 C C . GLU A 1 123 ? 4.256 -1.253 -13.558 1.00 94.56 123 GLU A C 1
ATOM 943 O O . GLU A 1 123 ? 3.332 -1.037 -12.776 1.00 94.56 123 GLU A O 1
ATOM 948 N N . GLU A 1 124 ? 5.520 -1.338 -13.139 1.00 91.44 124 GLU A N 1
ATOM 949 C CA . GLU A 1 124 ? 5.916 -1.278 -11.720 1.00 91.44 124 GLU A CA 1
ATOM 950 C C . GLU A 1 124 ? 5.525 0.070 -11.081 1.00 91.44 124 GLU A C 1
ATOM 952 O O . GLU A 1 124 ? 5.047 0.130 -9.946 1.00 91.44 124 GLU A O 1
ATOM 957 N N . LYS A 1 125 ? 5.621 1.183 -11.827 1.00 92.94 125 LYS A N 1
ATOM 958 C CA . LYS A 1 125 ? 5.123 2.494 -11.368 1.00 92.94 125 LYS A CA 1
ATOM 959 C C . LYS A 1 125 ? 3.608 2.503 -11.175 1.00 92.94 125 LYS A C 1
ATOM 961 O O . LYS A 1 125 ? 3.123 3.111 -10.213 1.00 92.94 125 LYS A O 1
ATOM 966 N N . ALA A 1 126 ? 2.858 1.837 -12.051 1.00 94.62 126 ALA A N 1
ATOM 967 C CA . ALA A 1 126 ? 1.414 1.691 -11.904 1.00 94.62 126 ALA A CA 1
ATOM 968 C C . ALA A 1 126 ? 1.058 0.820 -10.686 1.00 94.62 126 ALA A C 1
ATOM 970 O O . ALA A 1 126 ? 0.185 1.205 -9.902 1.00 94.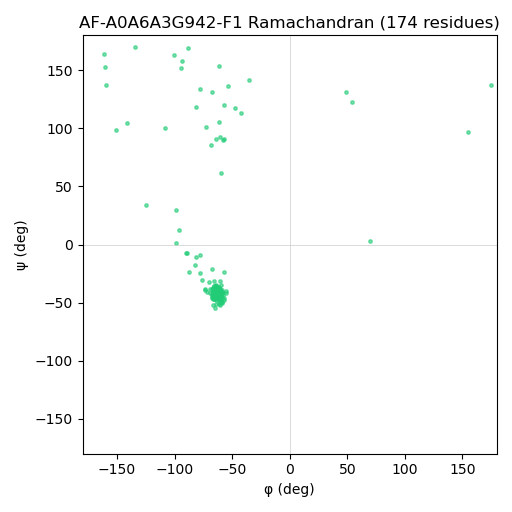62 126 ALA A O 1
ATOM 971 N N . ILE A 1 127 ? 1.776 -0.288 -10.468 1.00 93.69 127 ILE A N 1
ATOM 972 C CA . ILE A 1 127 ? 1.611 -1.164 -9.297 1.00 93.69 127 ILE A CA 1
ATOM 973 C C . ILE A 1 127 ? 1.915 -0.394 -8.007 1.00 93.69 127 ILE A C 1
ATOM 975 O O . ILE A 1 127 ? 1.073 -0.339 -7.108 1.00 93.69 127 ILE A O 1
ATOM 979 N N . SER A 1 128 ? 3.062 0.285 -7.938 1.00 91.94 128 SER A N 1
ATOM 980 C CA . SER A 1 128 ? 3.469 1.101 -6.788 1.00 91.94 128 SER A CA 1
ATOM 981 C C . SER A 1 128 ? 2.467 2.224 -6.486 1.00 91.94 128 SER A C 1
ATOM 983 O O . SER A 1 128 ? 2.119 2.473 -5.329 1.00 91.94 128 SER A O 1
ATOM 985 N N . SER A 1 129 ? 1.938 2.891 -7.518 1.00 94.50 129 SER A N 1
ATOM 986 C CA . SER A 1 129 ? 0.843 3.862 -7.372 1.00 94.50 129 SER A CA 1
ATOM 987 C C . SER A 1 129 ? -0.419 3.221 -6.780 1.00 94.50 129 SER A C 1
ATOM 989 O O . SER A 1 129 ? -0.987 3.732 -5.813 1.00 94.50 129 SER A O 1
ATOM 991 N N . GLY A 1 130 ? -0.820 2.055 -7.296 1.00 95.88 130 GLY A N 1
ATOM 992 C CA . GLY A 1 130 ? -1.962 1.297 -6.786 1.00 95.88 130 GLY A CA 1
ATOM 993 C C . GLY A 1 130 ? -1.800 0.876 -5.323 1.00 95.88 130 GLY A C 1
ATOM 994 O O . GLY A 1 130 ? -2.748 0.995 -4.545 1.00 95.88 130 GLY A O 1
ATOM 995 N N . LEU A 1 131 ? -0.603 0.438 -4.923 1.00 93.75 131 LEU A N 1
ATOM 996 C CA . LEU A 1 131 ? -0.284 0.101 -3.533 1.00 93.75 131 LEU A CA 1
ATOM 997 C C . LEU A 1 131 ? -0.340 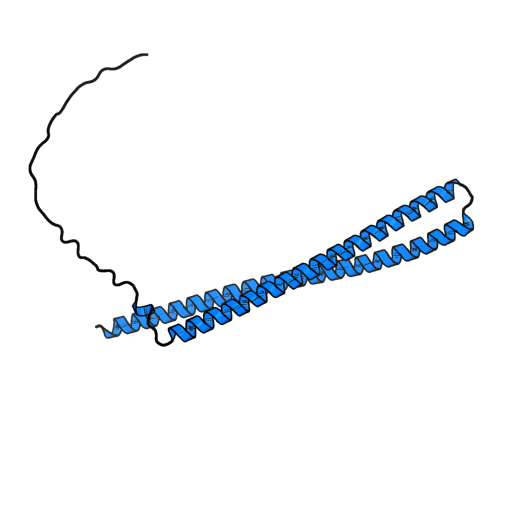1.328 -2.621 1.00 93.75 131 LEU A C 1
ATOM 999 O O . LEU A 1 131 ? -0.956 1.255 -1.560 1.00 93.75 131 LEU A O 1
ATOM 1003 N N . ARG A 1 132 ? 0.214 2.472 -3.047 1.00 94.25 132 ARG A N 1
ATOM 1004 C CA . ARG A 1 132 ? 0.108 3.734 -2.292 1.00 94.25 132 ARG A CA 1
ATOM 1005 C C . ARG A 1 132 ? -1.343 4.149 -2.068 1.00 94.25 132 ARG A C 1
ATOM 1007 O O . ARG A 1 132 ? -1.701 4.511 -0.953 1.00 94.25 132 ARG A O 1
ATOM 1014 N N . ASN A 1 133 ? -2.189 4.031 -3.090 1.00 95.31 133 ASN A N 1
ATOM 1015 C CA . ASN A 1 133 ? -3.612 4.350 -2.966 1.00 95.31 133 ASN A CA 1
ATOM 1016 C C . ASN A 1 133 ? -4.333 3.406 -1.994 1.00 95.31 133 ASN A C 1
ATOM 1018 O O . ASN A 1 133 ? -5.137 3.854 -1.177 1.00 95.31 133 ASN A O 1
ATOM 1022 N N . LYS A 1 134 ? -4.033 2.101 -2.049 1.00 94.62 134 LYS A N 1
ATOM 1023 C CA . LYS A 1 134 ? -4.579 1.121 -1.095 1.00 94.62 134 LYS A CA 1
ATOM 1024 C C . LYS A 1 134 ? -4.125 1.415 0.334 1.00 94.62 134 LYS A C 1
ATOM 1026 O O . LYS A 1 134 ? -4.956 1.373 1.236 1.00 94.62 134 LYS A O 1
ATOM 1031 N N . LEU A 1 135 ? -2.848 1.745 0.531 1.00 91.25 135 LEU A N 1
ATOM 1032 C CA . LEU A 1 135 ? -2.303 2.092 1.843 1.00 91.25 135 LEU A CA 1
ATOM 1033 C C . LEU A 1 135 ? -2.989 3.338 2.415 1.00 91.25 135 LEU A C 1
ATOM 1035 O O . LEU A 1 135 ? -3.478 3.291 3.539 1.00 91.25 135 LEU A O 1
ATOM 1039 N N . ALA A 1 136 ? -3.135 4.394 1.612 1.00 92.62 136 ALA A N 1
ATOM 1040 C CA . ALA A 1 136 ? -3.857 5.598 2.017 1.00 92.62 136 ALA A CA 1
ATOM 1041 C C . ALA A 1 136 ? -5.314 5.292 2.407 1.00 92.62 136 ALA A C 1
ATOM 1043 O O . ALA A 1 136 ? -5.808 5.787 3.419 1.00 92.62 136 ALA A O 1
ATOM 1044 N N . LYS A 1 137 ? -6.001 4.423 1.651 1.00 94.06 137 LYS A N 1
ATOM 1045 C CA . LYS A 1 137 ? -7.364 3.988 1.986 1.00 94.06 137 LYS A CA 1
ATOM 1046 C C . LYS A 1 137 ? -7.415 3.268 3.338 1.00 94.06 137 LYS A C 1
ATOM 1048 O O . LYS A 1 137 ? -8.224 3.642 4.185 1.00 94.06 137 LYS A O 1
ATOM 1053 N N . VAL A 1 138 ? -6.535 2.292 3.566 1.00 90.44 138 VAL A N 1
ATOM 1054 C CA . VAL A 1 138 ? -6.455 1.571 4.849 1.00 90.44 138 VAL A CA 1
ATOM 1055 C C . VAL A 1 138 ? -6.182 2.534 6.008 1.00 90.44 138 VAL A C 1
ATOM 1057 O O . VAL A 1 138 ? -6.815 2.422 7.054 1.00 90.44 138 VAL A O 1
ATOM 1060 N N . GLU A 1 139 ? -5.304 3.522 5.827 1.00 92.50 139 GLU A N 1
ATOM 1061 C CA . GLU A 1 139 ? -5.034 4.544 6.846 1.00 92.50 139 GLU A CA 1
ATOM 1062 C C . GLU A 1 139 ? -6.267 5.403 7.158 1.00 92.50 139 GLU A C 1
ATOM 1064 O O . GLU A 1 139 ? -6.549 5.677 8.328 1.00 92.50 139 GLU A O 1
ATOM 1069 N N . THR A 1 140 ? -7.043 5.794 6.142 1.00 94.00 140 THR A N 1
ATOM 1070 C CA . THR A 1 140 ? -8.290 6.548 6.358 1.00 94.00 140 THR A CA 1
ATOM 1071 C C . THR A 1 140 ? -9.355 5.728 7.087 1.00 94.00 140 THR A C 1
ATOM 1073 O O . THR A 1 140 ? -9.946 6.222 8.048 1.00 94.00 140 THR A O 1
ATOM 1076 N N . GLU A 1 141 ? -9.562 4.467 6.696 1.00 91.88 141 GLU A N 1
ATOM 1077 C CA . GLU A 1 141 ? -10.513 3.559 7.352 1.00 91.88 141 GLU A CA 1
ATOM 1078 C C . GLU A 1 141 ? -10.095 3.265 8.797 1.00 91.88 141 GLU A C 1
ATOM 1080 O O . GLU A 1 141 ? -10.933 3.254 9.701 1.00 91.88 141 GLU A O 1
ATOM 1085 N N . LEU A 1 142 ? -8.792 3.107 9.043 1.00 87.19 142 LEU A N 1
ATOM 1086 C CA . LEU A 1 142 ? -8.240 2.947 10.384 1.00 87.19 142 LEU A CA 1
ATOM 1087 C C . LEU A 1 142 ? -8.523 4.167 11.263 1.00 87.19 142 LEU A C 1
ATOM 1089 O O . LEU A 1 142 ? -8.928 4.014 12.415 1.00 87.19 142 LEU A O 1
ATOM 1093 N N . ASN A 1 143 ? -8.313 5.375 10.741 1.00 92.81 143 ASN A N 1
ATOM 1094 C CA . ASN A 1 143 ? -8.572 6.602 11.491 1.00 92.81 143 ASN A CA 1
ATOM 1095 C C . ASN A 1 143 ? -10.060 6.757 11.820 1.00 92.81 143 ASN A C 1
ATOM 1097 O O . ASN A 1 143 ? -10.397 7.098 12.954 1.00 92.81 143 ASN A O 1
ATOM 1101 N N . PHE A 1 144 ? -10.940 6.433 10.870 1.00 92.06 144 PHE A N 1
ATOM 1102 C CA . PHE A 1 144 ? -12.383 6.420 11.102 1.00 92.06 144 PHE A CA 1
ATOM 1103 C C . PHE A 1 144 ? -12.780 5.387 12.167 1.00 92.06 144 PHE A C 1
ATOM 1105 O O . PHE A 1 144 ? -13.516 5.704 13.100 1.00 92.06 144 PHE A O 1
ATOM 1112 N N . SER A 1 145 ? -12.236 4.170 12.083 1.00 91.19 145 SER A N 1
ATOM 1113 C CA . SER A 1 145 ? -12.477 3.104 13.063 1.00 91.19 145 SER A CA 1
ATOM 1114 C C . SER A 1 145 ? -12.012 3.500 14.468 1.00 91.19 145 SER A C 1
ATOM 1116 O O . SER A 1 145 ? -12.763 3.357 15.433 1.00 91.19 145 SER A O 1
ATOM 1118 N N . LYS A 1 146 ? -10.815 4.094 14.593 1.00 89.88 146 LYS A N 1
ATOM 1119 C CA . LYS A 1 146 ? -10.306 4.626 15.868 1.00 89.88 146 LYS A CA 1
ATOM 1120 C C . LYS A 1 146 ? -11.254 5.664 16.465 1.00 89.88 146 LYS A C 1
ATOM 1122 O O . LYS A 1 146 ? -11.593 5.548 17.637 1.00 89.88 146 LYS A O 1
ATOM 1127 N N . GLN A 1 147 ? -11.708 6.632 15.667 1.00 91.50 147 GLN A N 1
ATOM 1128 C CA . GLN A 1 147 ? -12.666 7.644 16.124 1.00 91.50 147 GLN A CA 1
ATOM 1129 C C . GLN A 1 147 ? -13.989 7.012 16.571 1.00 91.50 147 GLN A C 1
ATOM 1131 O O . GLN A 1 147 ? -14.471 7.326 17.656 1.00 91.50 147 GLN A O 1
ATOM 1136 N N . SER A 1 148 ? -14.532 6.076 15.787 1.00 90.69 148 SER A N 1
ATOM 1137 C CA . SER A 1 148 ? -15.772 5.372 16.128 1.00 90.69 148 SER A CA 1
ATOM 1138 C C . SER A 1 148 ? -15.662 4.611 17.451 1.00 90.69 148 SER A C 1
ATOM 1140 O O . SER A 1 148 ? -16.587 4.660 18.260 1.00 90.69 148 SER A O 1
ATOM 1142 N N . ILE A 1 149 ? -14.543 3.917 17.687 1.00 88.75 149 ILE A N 1
ATOM 1143 C CA . ILE A 1 149 ? -14.304 3.184 18.937 1.00 88.75 149 ILE A CA 1
ATOM 1144 C C . ILE A 1 149 ? -14.203 4.153 20.117 1.00 88.75 149 ILE A C 1
ATOM 1146 O O . ILE A 1 149 ? -14.817 3.896 21.150 1.00 88.75 149 ILE A O 1
ATOM 1150 N N . THR A 1 150 ? -13.480 5.269 19.970 1.00 88.12 150 THR A N 1
ATOM 1151 C CA . THR A 1 150 ? -13.377 6.287 21.027 1.00 88.12 150 THR A CA 1
ATOM 1152 C C . THR A 1 150 ? -14.752 6.846 21.387 1.00 88.12 150 THR A C 1
ATOM 1154 O O . THR A 1 150 ? -15.126 6.824 22.554 1.00 88.12 150 THR A O 1
ATOM 1157 N N . THR A 1 151 ? -15.560 7.236 20.396 1.00 92.38 151 THR A N 1
ATOM 1158 C CA . THR A 1 151 ? -16.926 7.727 20.637 1.00 92.38 151 THR A CA 1
ATOM 1159 C C . THR A 1 151 ? -17.807 6.677 21.314 1.00 92.38 151 THR A C 1
ATOM 1161 O O . THR A 1 151 ? -18.573 6.994 22.223 1.00 92.38 151 THR A O 1
ATOM 1164 N N . GLN A 1 152 ? -17.713 5.412 20.899 1.00 91.12 152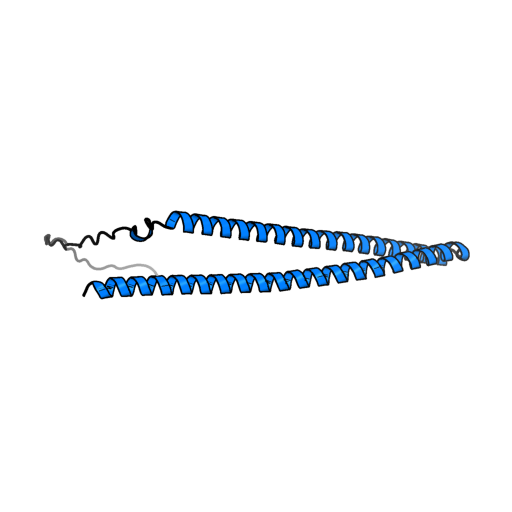 GLN A N 1
ATOM 1165 C CA . GLN A 1 152 ? -18.489 4.341 21.520 1.00 91.12 152 GLN A CA 1
ATOM 1166 C C . GLN A 1 152 ? -18.061 4.091 22.975 1.00 91.12 152 GLN A C 1
ATOM 1168 O O . GLN A 1 152 ? -18.919 3.834 23.822 1.00 91.12 152 GLN A O 1
ATOM 1173 N N . ALA A 1 153 ? -16.763 4.191 23.271 1.00 86.19 153 ALA A N 1
ATOM 1174 C CA . ALA A 1 153 ? -16.236 4.084 24.628 1.00 86.19 153 ALA A CA 1
ATOM 1175 C C . ALA A 1 153 ? -16.721 5.238 25.522 1.00 86.19 153 ALA A C 1
ATOM 1177 O O . ALA A 1 153 ? -17.177 4.980 26.636 1.00 86.19 153 ALA A O 1
ATOM 1178 N N . ASP A 1 154 ? -16.707 6.475 25.017 1.00 91.50 154 ASP A N 1
ATOM 1179 C CA . ASP A 1 154 ? -17.196 7.653 25.746 1.00 91.50 154 ASP A CA 1
ATOM 1180 C C . ASP A 1 154 ? -18.692 7.528 26.077 1.00 91.50 154 ASP A C 1
ATOM 1182 O O . ASP A 1 154 ? -19.095 7.698 27.230 1.00 91.50 154 ASP A O 1
ATOM 1186 N N . ASN A 1 155 ? -19.510 7.122 25.100 1.00 92.81 155 ASN A N 1
ATOM 1187 C CA . ASN A 1 155 ? -20.945 6.895 25.300 1.00 92.81 155 ASN A CA 1
ATOM 1188 C C . ASN A 1 155 ? -21.221 5.801 26.345 1.00 92.81 155 ASN A C 1
ATOM 1190 O O . ASN A 1 155 ? -22.160 5.906 27.137 1.00 92.81 155 ASN A O 1
ATOM 1194 N N . LEU A 1 156 ? -20.414 4.732 26.356 1.00 91.69 156 LEU A N 1
ATOM 1195 C CA . LEU A 1 156 ? -20.537 3.666 27.350 1.00 91.69 156 LEU A CA 1
ATOM 1196 C C . LEU A 1 156 ? -20.187 4.175 28.753 1.00 91.69 156 LEU A C 1
ATOM 1198 O O . LEU A 1 156 ? -20.893 3.852 29.710 1.00 91.69 156 LEU A O 1
ATOM 1202 N N . LEU A 1 157 ? -19.131 4.982 28.872 1.00 90.31 157 LEU A N 1
ATOM 1203 C CA . LEU A 1 157 ? -18.716 5.581 30.138 1.00 90.31 157 LEU A CA 1
ATOM 1204 C C . LEU A 1 157 ? -19.798 6.526 30.685 1.00 90.31 157 LEU A C 1
ATOM 1206 O O . LEU A 1 157 ? -20.143 6.455 31.866 1.00 90.31 157 LEU A O 1
ATOM 1210 N N . GLU A 1 158 ? -20.396 7.352 29.822 1.00 90.94 158 GLU A N 1
ATOM 1211 C CA . GLU A 1 158 ? -21.508 8.236 30.187 1.00 90.94 158 GLU A CA 1
ATOM 1212 C C . GLU A 1 158 ? -22.748 7.441 30.629 1.00 90.94 158 GLU A C 1
ATOM 1214 O O . GLU A 1 158 ? -23.359 7.744 31.661 1.00 90.94 158 GLU A O 1
ATOM 1219 N N . ALA A 1 159 ? -23.094 6.369 29.908 1.00 90.06 159 ALA A N 1
ATOM 1220 C CA . ALA A 1 159 ? -24.200 5.489 30.277 1.00 90.06 159 ALA A CA 1
ATOM 1221 C C . ALA A 1 159 ? -23.974 4.819 31.644 1.00 90.06 159 ALA A C 1
ATOM 1223 O O . ALA A 1 159 ? -24.900 4.758 32.462 1.00 90.06 159 ALA A O 1
ATOM 1224 N N . GLN A 1 160 ? -22.748 4.363 31.925 1.00 88.19 160 GLN A N 1
ATOM 1225 C CA . GLN A 1 160 ? -22.382 3.797 33.225 1.00 88.19 160 GLN A CA 1
ATOM 1226 C C . GLN A 1 160 ? -22.472 4.838 34.348 1.00 88.19 160 GLN A C 1
ATOM 1228 O O . GLN A 1 160 ? -23.058 4.551 35.395 1.00 88.19 160 GLN A O 1
ATOM 1233 N N . ALA A 1 161 ? -21.968 6.056 34.125 1.00 87.25 161 ALA A N 1
ATOM 1234 C CA . ALA A 1 161 ? -22.052 7.147 35.095 1.00 87.25 161 ALA A CA 1
ATOM 1235 C C . ALA A 1 161 ? -23.511 7.543 35.392 1.00 87.25 161 ALA A C 1
ATOM 1237 O O . ALA A 1 161 ? -23.899 7.693 36.554 1.00 87.25 161 ALA A O 1
ATOM 1238 N N . SER A 1 162 ? -24.349 7.640 34.355 1.00 91.00 162 SER A N 1
ATOM 1239 C CA . SER A 1 162 ? -25.784 7.926 34.483 1.00 91.00 162 SER A CA 1
ATOM 1240 C C . SER A 1 162 ? -26.518 6.837 35.270 1.00 91.00 162 SER A C 1
ATOM 1242 O O . SER A 1 162 ? -27.333 7.130 36.149 1.00 91.00 162 SER A O 1
ATOM 1244 N N . HIS A 1 163 ? -26.200 5.567 35.010 1.00 88.62 163 HIS A N 1
ATOM 1245 C CA . HIS A 1 163 ? -26.759 4.444 35.757 1.00 88.62 163 HIS A CA 1
ATOM 1246 C C . HIS A 1 163 ? -26.331 4.460 37.233 1.00 88.62 163 HIS A C 1
ATOM 1248 O O . HIS A 1 163 ? -27.177 4.312 38.117 1.00 88.62 163 HIS A O 1
ATOM 1254 N N . ALA A 1 164 ? -25.047 4.702 37.513 1.00 87.00 164 ALA A N 1
ATOM 1255 C CA . ALA A 1 164 ? -24.531 4.813 38.877 1.00 87.00 164 ALA A CA 1
ATOM 1256 C C . ALA A 1 164 ? -25.219 5.945 39.661 1.00 87.00 164 ALA A C 1
ATOM 1258 O O . ALA A 1 164 ? -25.645 5.735 40.798 1.00 87.00 164 ALA A O 1
ATOM 1259 N N . LYS A 1 165 ? -25.419 7.110 39.029 1.00 88.56 165 LYS A N 1
ATOM 1260 C CA . LYS A 1 165 ? -26.141 8.241 39.627 1.00 88.56 165 LYS A CA 1
ATOM 1261 C C . LYS A 1 165 ? -27.591 7.890 39.966 1.00 88.56 165 LYS A C 1
ATOM 1263 O O . LYS A 1 165 ? -28.032 8.131 41.084 1.00 88.56 165 LYS A O 1
ATOM 1268 N N . LYS A 1 166 ? -28.316 7.242 39.044 1.00 90.31 166 LYS A N 1
ATOM 1269 C CA . LYS A 1 166 ? -29.699 6.789 39.292 1.00 90.31 166 LYS A CA 1
ATOM 1270 C C . LYS A 1 166 ? -29.796 5.829 40.479 1.00 90.31 166 LYS A C 1
ATOM 1272 O O . LYS A 1 166 ? -30.757 5.905 41.241 1.00 90.31 166 LYS A O 1
ATOM 1277 N N . LEU A 1 167 ? -28.825 4.928 40.637 1.00 85.94 167 LEU A N 1
ATOM 1278 C CA . LEU A 1 167 ? -28.767 4.035 41.796 1.00 85.94 167 LEU A CA 1
ATOM 1279 C C . LEU A 1 167 ? -28.518 4.813 43.094 1.00 85.94 167 LEU A C 1
ATOM 1281 O O . LEU A 1 167 ? -29.198 4.561 44.086 1.00 85.94 167 LEU A O 1
ATOM 1285 N N . GLN A 1 168 ? -27.593 5.775 43.081 1.00 83.31 168 GLN A N 1
ATOM 1286 C CA . GLN A 1 168 ? -27.300 6.621 44.239 1.00 83.31 168 GLN A CA 1
ATOM 1287 C C . GLN A 1 168 ? -28.525 7.435 44.683 1.00 83.31 168 GLN A C 1
ATOM 1289 O O . GLN A 1 168 ? -28.861 7.434 45.868 1.00 83.31 168 GLN A O 1
ATOM 1294 N N . ASP A 1 169 ? -29.220 8.072 43.738 1.00 86.75 169 ASP A N 1
ATOM 1295 C CA . ASP A 1 169 ? -30.422 8.867 44.009 1.00 86.75 169 ASP A CA 1
ATOM 1296 C C . ASP A 1 169 ? -31.544 8.004 44.609 1.00 86.75 169 ASP A C 1
ATOM 1298 O O . ASP A 1 169 ? -32.235 8.430 45.536 1.00 86.75 169 ASP A O 1
ATOM 1302 N N . ARG A 1 170 ? -31.696 6.758 44.134 1.00 83.38 170 ARG A N 1
ATOM 1303 C CA . ARG A 1 170 ? -32.696 5.813 44.654 1.00 83.38 170 ARG A CA 1
ATOM 1304 C C . ARG A 1 170 ? -32.384 5.384 46.095 1.00 83.38 170 ARG A C 1
ATOM 1306 O O . ARG A 1 170 ? -33.274 5.401 46.937 1.00 83.38 170 ARG A O 1
ATOM 1313 N N . VAL A 1 171 ? -31.117 5.086 46.396 1.00 75.88 171 VAL A N 1
ATOM 1314 C CA . VAL A 1 171 ? -30.661 4.716 47.753 1.00 75.88 171 VAL A CA 1
ATOM 1315 C C . VAL A 1 171 ? -30.786 5.880 48.745 1.00 75.88 171 VAL A C 1
ATOM 1317 O O . VAL A 1 171 ? -31.084 5.662 49.918 1.00 75.88 171 VAL A O 1
ATOM 1320 N N . LEU A 1 172 ? -30.557 7.121 48.304 1.00 67.88 172 LEU A N 1
ATOM 1321 C CA . LEU A 1 172 ? -30.723 8.313 49.147 1.00 67.88 172 LEU A CA 1
ATOM 1322 C C . LEU A 1 172 ? -32.197 8.701 49.340 1.00 67.88 172 LEU A C 1
ATOM 1324 O O . LEU A 1 172 ? -32.546 9.239 50.389 1.00 67.88 172 LEU A O 1
ATOM 1328 N N . GLY A 1 173 ? -33.057 8.418 48.358 1.00 60.72 173 GLY A N 1
ATOM 1329 C CA . GLY A 1 173 ? -34.499 8.660 48.434 1.00 60.72 173 GLY A CA 1
ATOM 1330 C C . GLY A 1 173 ? -35.241 7.732 49.400 1.00 60.72 173 GLY A C 1
ATOM 1331 O O . GLY A 1 173 ? -36.190 8.174 50.035 1.00 60.72 173 GLY A O 1
ATOM 1332 N N . GLU A 1 174 ? -34.786 6.487 49.568 1.00 56.41 174 GLU A N 1
ATOM 1333 C CA . GLU A 1 174 ? -35.363 5.521 50.524 1.00 56.41 174 GLU A CA 1
ATOM 1334 C C . GLU A 1 174 ? -34.946 5.768 51.989 1.00 56.41 174 GLU A C 1
ATOM 1336 O O . GLU A 1 174 ? -35.489 5.144 52.897 1.00 56.41 174 GLU A O 1
ATOM 1341 N N . LYS A 1 175 ? -33.987 6.671 52.244 1.00 53.50 175 LYS A N 1
ATOM 1342 C CA . LYS A 1 175 ? -33.484 7.003 53.594 1.00 53.50 175 LYS A CA 1
ATOM 1343 C C . LYS A 1 175 ? -34.133 8.244 54.235 1.00 53.50 175 LYS A C 1
ATOM 1345 O O . LYS A 1 175 ? -33.610 8.734 55.236 1.00 53.50 175 LYS A O 1
ATOM 1350 N N . LYS A 1 176 ? -35.226 8.765 53.677 1.00 46.06 176 LYS A N 1
ATOM 1351 C CA . LYS A 1 176 ? -36.039 9.844 54.269 1.00 46.06 176 LYS A CA 1
ATOM 1352 C C . LYS A 1 176 ? -37.368 9.301 54.766 1.00 46.06 176 LYS A C 1
ATOM 1354 O O . LYS A 1 176 ? -37.818 9.810 55.813 1.00 46.06 176 LYS A O 1
#

Organism: NCBI:txid129364

Mean predicted aligned error: 17.28 Å

pLDDT: mean 77.41, std 19.46, range [33.12, 96.56]